Protein AF-A0A345QMU0-F1 (afdb_monomer_lite)

pLDDT: mean 81.64, std 14.7, range [37.66, 98.0]

Secondary structure (DSSP, 8-state):
-PPP--------TTTSS---SS-S--SS--HHHHHHHH-TTHHHHHHTSPBT--EEEEEETTEEEEE-B----PPP---HHHHHHHHHHHHHHHHHHHHHHHHHHHHHHH-------TT-

Sequence (120 aa):
MLPTLNAKPEPDTQSLGKRSMLPQRVLTALAVGIEGLFGSGFDQLLLDLPINSWVGPVPSGFGLHLVTRDEIQHAPRVTFEMARDAVTRNYRYDQQRKATEALVERLEQHYVIELDDPTQ

Structure (mmCIF, N/CA/C/O backbone):
data_AF-A0A345QMU0-F1
#
_entry.id   AF-A0A345QMU0-F1
#
loop_
_atom_site.group_PDB
_atom_site.id
_atom_site.type_symbol
_atom_site.label_atom_id
_atom_site.label_alt_id
_atom_site.label_comp_id
_atom_site.label_asym_id
_atom_site.label_entity_id
_atom_site.label_seq_id
_atom_site.pdbx_PDB_ins_code
_atom_site.Cartn_x
_atom_site.Cartn_y
_atom_site.Cartn_z
_atom_site.occupancy
_atom_site.B_iso_or_equiv
_atom_site.auth_seq_id
_atom_site.auth_comp_id
_atom_site.auth_asym_id
_atom_site.auth_atom_id
_atom_site.pdbx_PDB_model_num
ATOM 1 N N . MET A 1 1 ? 33.955 -10.295 -52.427 1.00 41.06 1 MET A N 1
ATOM 2 C CA . MET A 1 1 ? 33.211 -9.124 -51.920 1.00 41.06 1 MET A CA 1
ATOM 3 C C . MET A 1 1 ? 31.955 -9.650 -51.247 1.00 41.06 1 MET A C 1
ATOM 5 O O . MET A 1 1 ? 31.165 -10.296 -51.919 1.00 41.06 1 MET A O 1
ATOM 9 N N . LEU A 1 2 ? 31.854 -9.520 -49.923 1.00 37.66 2 LEU A N 1
ATOM 10 C CA . LEU A 1 2 ? 30.724 -10.031 -49.138 1.00 37.66 2 LEU A CA 1
ATOM 11 C C . LEU A 1 2 ? 29.560 -9.028 -49.229 1.00 37.66 2 LEU A C 1
ATOM 13 O O . LEU A 1 2 ? 29.819 -7.830 -49.107 1.00 37.66 2 LEU A O 1
ATOM 17 N N . PRO A 1 3 ? 28.313 -9.466 -49.467 1.00 42.25 3 PRO A N 1
ATOM 18 C CA . PRO A 1 3 ? 27.173 -8.564 -49.549 1.00 42.25 3 PRO A CA 1
ATOM 19 C C . PRO A 1 3 ? 26.811 -8.043 -48.154 1.00 42.25 3 PRO A C 1
ATOM 21 O O . PRO A 1 3 ? 26.535 -8.811 -47.234 1.00 42.25 3 PRO A O 1
ATOM 24 N N . THR A 1 4 ? 26.826 -6.720 -48.013 1.00 44.62 4 THR A N 1
ATOM 25 C CA . THR A 1 4 ? 26.372 -5.989 -46.829 1.00 44.62 4 THR A CA 1
ATOM 26 C C . THR A 1 4 ? 24.879 -6.243 -46.622 1.00 44.62 4 THR A C 1
ATOM 28 O O . THR A 1 4 ? 24.057 -5.888 -47.467 1.00 44.62 4 THR A O 1
ATOM 31 N N . LEU A 1 5 ? 24.521 -6.871 -45.502 1.00 43.22 5 LEU A N 1
ATOM 32 C CA . LEU A 1 5 ? 23.140 -6.954 -45.034 1.00 43.22 5 LEU A CA 1
ATOM 33 C C . LEU A 1 5 ? 22.662 -5.530 -44.726 1.00 43.22 5 LEU A C 1
ATOM 35 O O . LEU A 1 5 ? 23.101 -4.917 -43.756 1.00 43.22 5 LEU A O 1
ATOM 39 N N . ASN A 1 6 ? 21.777 -5.004 -45.575 1.00 48.72 6 ASN A N 1
ATOM 40 C CA . ASN A 1 6 ? 21.003 -3.799 -45.299 1.00 48.72 6 ASN A CA 1
ATOM 41 C C . ASN A 1 6 ? 20.156 -4.048 -44.046 1.00 48.72 6 ASN A C 1
ATOM 43 O O . ASN A 1 6 ? 19.074 -4.633 -44.125 1.00 48.72 6 ASN A O 1
ATOM 47 N N . ALA A 1 7 ? 20.656 -3.620 -42.889 1.00 44.94 7 ALA A N 1
ATOM 48 C CA . ALA A 1 7 ? 19.857 -3.538 -41.682 1.00 44.94 7 ALA A CA 1
ATOM 49 C C . ALA A 1 7 ? 18.724 -2.533 -41.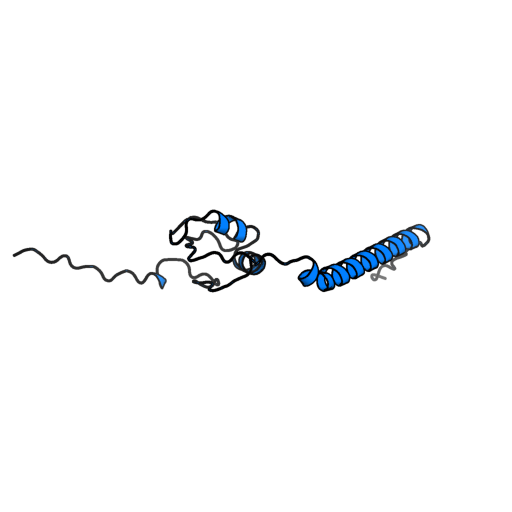937 1.00 44.94 7 ALA A C 1
ATOM 51 O O . ALA A 1 7 ? 18.949 -1.336 -42.122 1.00 44.94 7 ALA A O 1
ATOM 52 N N . LYS A 1 8 ? 17.496 -3.052 -42.009 1.00 52.22 8 LYS A N 1
ATOM 53 C CA . LYS A 1 8 ? 16.260 -2.272 -41.910 1.00 52.22 8 LYS A CA 1
ATOM 54 C C . LYS A 1 8 ? 16.374 -1.390 -40.654 1.00 52.22 8 LYS A C 1
ATOM 56 O O . LYS A 1 8 ? 16.844 -1.917 -39.646 1.00 52.22 8 LYS A O 1
ATOM 61 N N . PRO A 1 9 ? 15.995 -0.097 -40.689 1.00 57.31 9 PRO A N 1
ATOM 62 C CA . PRO A 1 9 ? 16.078 0.746 -39.501 1.00 57.31 9 PRO A CA 1
ATOM 63 C C . PRO A 1 9 ? 15.347 0.046 -38.356 1.00 57.31 9 PRO A C 1
ATOM 65 O O . PRO A 1 9 ? 14.222 -0.427 -38.554 1.00 57.31 9 PRO A O 1
ATOM 68 N N . GLU A 1 10 ? 16.036 -0.080 -37.217 1.00 61.84 10 GLU A N 1
ATOM 69 C CA . GLU A 1 10 ? 15.487 -0.587 -35.958 1.00 61.84 10 GLU A CA 1
ATOM 70 C C . GLU A 1 10 ? 14.071 -0.018 -35.802 1.00 61.84 10 GLU A C 1
ATOM 72 O O . GLU A 1 10 ? 13.909 1.207 -35.876 1.00 61.84 10 GLU A O 1
ATOM 77 N N . PRO A 1 11 ? 13.028 -0.862 -35.706 1.00 57.00 11 PRO A N 1
ATOM 78 C CA . PRO A 1 11 ? 11.681 -0.350 -35.558 1.00 57.00 11 PRO A CA 1
ATOM 79 C C . PRO A 1 11 ? 11.662 0.510 -34.300 1.00 57.00 11 PRO A C 1
ATOM 81 O O . PRO A 1 11 ? 12.081 0.048 -33.240 1.00 57.00 11 PRO A O 1
ATOM 84 N N . ASP A 1 12 ? 11.204 1.756 -34.433 1.00 60.16 12 ASP A N 1
ATOM 85 C CA . ASP A 1 12 ? 10.998 2.633 -33.288 1.00 60.16 12 ASP A CA 1
ATOM 86 C C . ASP A 1 12 ? 10.120 1.874 -32.294 1.00 60.16 12 ASP A C 1
ATOM 88 O O . ASP A 1 12 ? 8.931 1.639 -32.538 1.00 60.16 12 ASP A O 1
ATOM 92 N N . THR A 1 13 ? 10.734 1.412 -31.207 1.00 58.66 13 THR A N 1
ATOM 93 C CA . THR A 1 13 ? 10.091 0.555 -30.211 1.00 58.66 13 THR A CA 1
ATOM 94 C C . THR A 1 13 ? 8.943 1.291 -29.527 1.00 58.66 13 THR A C 1
ATOM 96 O O . THR A 1 13 ? 8.041 0.645 -29.002 1.00 58.66 13 THR A O 1
ATOM 99 N N . GLN A 1 14 ? 8.902 2.628 -29.629 1.00 56.91 14 GLN A N 1
ATOM 100 C CA . GLN A 1 14 ? 7.784 3.466 -29.189 1.00 56.91 14 GLN A CA 1
ATOM 101 C C . GLN A 1 14 ? 6.541 3.351 -30.089 1.00 56.91 14 GLN A C 1
ATOM 103 O O . GLN A 1 14 ? 5.437 3.703 -29.670 1.00 56.91 14 GLN A O 1
ATOM 108 N N . SER A 1 15 ? 6.693 2.857 -31.321 1.00 56.12 15 SER A N 1
ATOM 109 C CA . SER A 1 15 ? 5.593 2.600 -32.263 1.00 56.12 15 SER A CA 1
ATOM 110 C C . SER A 1 15 ? 5.074 1.156 -32.215 1.00 56.12 15 SER A C 1
ATOM 112 O O . SER A 1 15 ? 3.994 0.863 -32.733 1.00 56.12 15 SER A O 1
ATOM 114 N N . LEU A 1 16 ? 5.820 0.249 -31.574 1.00 56.78 16 LEU A N 1
ATOM 115 C CA . LEU A 1 16 ? 5.474 -1.164 -31.446 1.00 56.78 16 LEU A CA 1
ATOM 116 C C . LEU A 1 16 ? 4.552 -1.385 -30.238 1.00 56.78 16 LEU A C 1
ATOM 118 O O . LEU A 1 16 ? 4.983 -1.794 -29.166 1.00 56.78 16 LEU A O 1
ATOM 122 N N . GLY A 1 17 ? 3.257 -1.117 -30.411 1.00 65.12 17 GLY A N 1
ATOM 123 C CA . GLY A 1 17 ? 2.234 -1.419 -29.406 1.00 65.12 17 GLY A CA 1
ATOM 124 C C . GLY A 1 17 ? 1.077 -0.426 -29.395 1.00 65.12 17 GLY A C 1
ATOM 125 O O . GLY A 1 17 ? 1.131 0.641 -30.004 1.00 65.12 17 GLY A O 1
ATOM 126 N N . LYS A 1 18 ? -0.005 -0.769 -28.687 1.00 67.31 18 LYS A N 1
ATOM 127 C CA . LYS A 1 18 ? -1.068 0.204 -28.405 1.00 67.31 18 LYS A CA 1
ATOM 128 C C . LYS A 1 18 ? -0.534 1.229 -27.407 1.00 67.31 18 LYS A C 1
ATOM 130 O O . LYS A 1 18 ? -0.033 0.847 -26.351 1.00 67.31 18 LYS A O 1
ATOM 135 N N . ARG A 1 19 ? -0.671 2.520 -27.724 1.00 66.00 19 ARG A N 1
ATOM 136 C CA . ARG A 1 19 ? -0.355 3.602 -26.782 1.00 66.00 19 ARG A CA 1
ATOM 137 C C . ARG A 1 19 ? -1.249 3.458 -25.553 1.00 66.00 19 ARG A C 1
ATOM 139 O O . ARG A 1 19 ? -2.469 3.547 -25.664 1.00 66.00 19 ARG A O 1
ATOM 146 N N . SER A 1 20 ? -0.627 3.199 -24.411 1.00 71.12 20 SER A N 1
ATOM 147 C CA . SER A 1 20 ? -1.295 3.202 -23.115 1.00 71.12 20 SER A CA 1
ATOM 148 C C . SER A 1 20 ? -1.244 4.608 -22.518 1.00 71.12 20 SER A C 1
ATOM 150 O O . SER A 1 20 ? -0.315 5.364 -22.791 1.00 71.12 20 SER A O 1
ATOM 152 N N . MET A 1 21 ? -2.226 4.943 -21.680 1.00 78.12 21 MET A N 1
ATOM 153 C CA . MET A 1 21 ? -2.175 6.135 -20.821 1.00 78.12 21 MET A CA 1
ATOM 154 C C . MET A 1 21 ? -1.161 5.970 -19.675 1.00 78.12 21 MET A C 1
ATOM 156 O O . MET A 1 21 ? -0.890 6.922 -18.946 1.00 78.12 21 MET A O 1
ATOM 160 N N . LEU A 1 22 ? -0.615 4.763 -19.501 1.00 80.50 22 LEU A N 1
ATOM 161 C CA . LEU A 1 22 ? 0.380 4.462 -18.483 1.00 80.50 22 LEU A CA 1
ATOM 162 C C . LEU A 1 22 ? 1.769 4.981 -18.863 1.00 80.50 22 LEU A C 1
ATOM 164 O O . LEU A 1 22 ? 2.151 4.932 -20.037 1.00 80.50 22 LEU A O 1
ATOM 168 N N . PRO A 1 23 ? 2.564 5.416 -17.871 1.00 81.12 23 PRO A N 1
ATOM 169 C CA . PRO A 1 23 ? 3.957 5.752 -18.101 1.00 81.12 23 PRO A CA 1
ATOM 170 C C . PRO A 1 23 ? 4.731 4.512 -18.563 1.00 81.12 23 PRO A C 1
ATOM 172 O O . PRO A 1 23 ? 4.583 3.424 -18.010 1.00 81.12 23 PRO A O 1
ATOM 175 N N . GLN A 1 24 ? 5.609 4.687 -19.553 1.00 81.38 24 GLN A N 1
ATOM 176 C CA . GLN A 1 24 ? 6.476 3.611 -20.049 1.00 81.38 24 GLN A CA 1
ATOM 177 C C . GLN A 1 24 ? 7.532 3.185 -19.016 1.00 81.38 24 GLN A C 1
ATOM 179 O O . GLN A 1 24 ? 8.022 2.059 -19.049 1.00 81.38 24 GLN A O 1
ATOM 184 N N . ARG A 1 25 ? 7.892 4.089 -18.099 1.00 83.94 25 ARG A N 1
ATOM 185 C CA . ARG A 1 25 ? 8.880 3.865 -17.043 1.00 83.94 25 ARG A CA 1
ATOM 186 C C . ARG A 1 25 ? 8.396 4.505 -15.750 1.00 83.94 25 ARG A C 1
ATOM 188 O O . ARG A 1 25 ? 8.043 5.681 -15.728 1.00 83.94 25 ARG A O 1
ATOM 195 N N . VAL A 1 26 ? 8.430 3.733 -14.672 1.00 85.25 26 VAL A N 1
ATOM 196 C CA . VAL A 1 26 ? 8.181 4.202 -13.307 1.00 85.25 26 VAL A CA 1
ATOM 197 C C . VAL A 1 26 ? 9.524 4.185 -12.585 1.00 85.25 26 VAL A C 1
ATOM 199 O O . VAL A 1 26 ? 10.159 3.141 -12.519 1.00 85.25 26 VAL A O 1
ATOM 202 N N . LEU A 1 27 ? 9.994 5.343 -12.111 1.00 83.25 27 LEU A N 1
ATOM 203 C CA . LEU A 1 27 ? 11.320 5.455 -11.485 1.00 83.25 27 LEU A CA 1
ATOM 204 C C . LEU A 1 27 ? 11.320 4.908 -10.057 1.00 83.25 27 LEU A C 1
ATOM 206 O O . LEU A 1 27 ? 12.078 4.005 -9.726 1.00 83.25 27 LEU A O 1
ATOM 210 N N . THR A 1 28 ? 10.457 5.458 -9.208 1.00 80.31 28 THR A N 1
ATOM 211 C CA . THR A 1 28 ? 10.301 5.026 -7.820 1.00 80.31 28 THR A CA 1
ATOM 212 C C . THR A 1 28 ? 8.837 5.174 -7.456 1.00 80.31 28 THR A C 1
ATOM 214 O O . THR A 1 28 ? 8.280 6.268 -7.536 1.00 80.31 28 THR A O 1
ATOM 217 N N . ALA A 1 29 ? 8.208 4.069 -7.079 1.00 83.25 29 ALA A N 1
ATOM 218 C CA . ALA A 1 29 ? 6.828 4.051 -6.632 1.00 83.25 29 ALA A CA 1
ATOM 219 C C . ALA A 1 29 ? 6.687 3.094 -5.453 1.00 83.25 29 ALA A C 1
ATOM 221 O O . ALA A 1 29 ? 7.332 2.048 -5.395 1.00 83.25 29 ALA A O 1
ATOM 222 N N . LEU A 1 30 ? 5.823 3.468 -4.514 1.00 87.25 30 LEU A N 1
ATOM 223 C CA . LEU A 1 30 ? 5.365 2.559 -3.472 1.00 87.25 30 LEU A CA 1
ATOM 224 C C . LEU A 1 30 ? 4.469 1.482 -4.094 1.00 87.25 30 LEU A C 1
ATOM 226 O O . LEU A 1 30 ? 3.835 1.732 -5.119 1.00 87.25 30 LEU A O 1
ATOM 230 N N . ALA A 1 31 ? 4.349 0.331 -3.428 1.00 86.94 31 ALA A N 1
ATOM 231 C CA . ALA A 1 31 ? 3.468 -0.763 -3.848 1.00 86.94 31 ALA A CA 1
ATOM 232 C C . ALA A 1 31 ? 2.038 -0.276 -4.155 1.00 86.94 31 ALA A C 1
ATOM 234 O O . ALA A 1 31 ? 1.533 -0.494 -5.249 1.00 86.94 31 ALA A O 1
ATOM 235 N N . VAL A 1 32 ? 1.453 0.532 -3.263 1.00 88.19 32 VAL A N 1
ATOM 236 C CA . VAL A 1 32 ? 0.125 1.143 -3.468 1.00 88.19 32 VAL A CA 1
ATOM 237 C C . VAL A 1 32 ? 0.048 2.036 -4.716 1.00 88.19 32 VAL A C 1
ATOM 239 O O . VAL A 1 32 ? -0.987 2.125 -5.368 1.00 88.19 32 VAL A O 1
ATOM 242 N N . GLY A 1 33 ? 1.149 2.700 -5.078 1.00 89.44 33 GLY A N 1
ATOM 243 C CA . GLY A 1 33 ? 1.223 3.510 -6.293 1.00 89.44 33 GLY A CA 1
ATOM 244 C C . GLY A 1 33 ? 1.283 2.647 -7.552 1.00 89.44 33 GLY A C 1
ATOM 245 O O . GLY A 1 33 ? 0.660 2.987 -8.554 1.00 89.44 33 GLY A O 1
ATOM 246 N N . ILE A 1 34 ? 1.985 1.511 -7.492 1.00 90.38 34 ILE A N 1
ATOM 247 C CA . ILE A 1 34 ? 1.990 0.513 -8.566 1.00 90.38 34 ILE A CA 1
ATOM 248 C C . ILE A 1 34 ? 0.589 -0.072 -8.755 1.00 90.38 34 ILE A C 1
ATOM 250 O O . ILE A 1 34 ? 0.108 -0.115 -9.886 1.00 90.38 34 ILE A O 1
ATOM 254 N N . GLU A 1 35 ? -0.097 -0.441 -7.673 1.00 91.25 35 GLU A N 1
ATOM 255 C CA . GLU A 1 35 ? -1.478 -0.926 -7.751 1.00 91.25 35 GLU A CA 1
ATOM 256 C C . GLU A 1 35 ? -2.434 0.127 -8.323 1.00 91.25 35 GLU A C 1
ATOM 258 O O . GLU A 1 35 ? -3.290 -0.193 -9.144 1.00 91.25 35 GLU A O 1
ATOM 263 N N . GLY A 1 36 ? -2.269 1.401 -7.954 1.00 88.75 36 GLY A N 1
ATOM 264 C CA . GLY A 1 36 ? -3.071 2.494 -8.509 1.00 88.75 36 GLY A CA 1
ATOM 265 C C . GLY A 1 36 ? -2.874 2.703 -10.016 1.00 88.75 36 GLY A C 1
ATOM 266 O O . GLY A 1 36 ? -3.791 3.162 -10.694 1.00 88.75 36 GLY A O 1
ATOM 267 N N . LEU A 1 37 ? -1.699 2.358 -10.550 1.00 88.62 37 LEU A N 1
ATOM 268 C CA . LEU A 1 37 ? -1.392 2.477 -11.977 1.00 88.62 37 LEU A CA 1
ATOM 269 C C . LEU A 1 37 ? -1.800 1.232 -12.768 1.00 88.62 37 LEU A C 1
ATOM 271 O O . LEU A 1 37 ? -2.373 1.355 -13.844 1.00 88.62 37 LEU A O 1
ATOM 275 N N . PHE A 1 38 ? -1.498 0.037 -12.269 1.00 88.50 38 PHE A N 1
ATOM 276 C CA . PHE A 1 38 ? -1.631 -1.205 -13.038 1.00 88.50 38 PHE A CA 1
ATOM 277 C C . PHE A 1 38 ? -2.793 -2.095 -12.572 1.00 88.50 38 PHE A C 1
ATOM 279 O O . PHE A 1 38 ? -3.168 -3.041 -13.265 1.00 88.50 38 PHE A O 1
ATOM 286 N N . GLY A 1 39 ? -3.425 -1.765 -11.451 1.00 88.75 39 GLY A N 1
ATOM 287 C CA . GLY A 1 39 ? -4.462 -2.566 -10.812 1.00 88.75 39 GLY A CA 1
ATOM 288 C C . GLY A 1 39 ? -3.934 -3.355 -9.614 1.00 88.75 39 GLY A C 1
ATOM 289 O O . GLY A 1 39 ? -2.731 -3.564 -9.454 1.00 88.75 39 GLY A O 1
ATOM 290 N N . SER A 1 40 ? -4.863 -3.782 -8.760 1.00 89.81 40 SER A N 1
ATOM 291 C CA . SER A 1 40 ? -4.551 -4.509 -7.525 1.00 89.81 40 SER A CA 1
ATOM 292 C C . SER A 1 40 ? -3.772 -5.800 -7.792 1.00 89.81 40 SER A C 1
ATOM 294 O O . SER A 1 40 ? -4.053 -6.516 -8.756 1.00 89.81 40 SER A O 1
ATOM 296 N N . GLY A 1 41 ? -2.789 -6.085 -6.934 1.00 87.38 41 GLY A N 1
ATOM 297 C CA . GLY A 1 41 ? -1.939 -7.276 -7.004 1.00 87.38 41 GLY A CA 1
ATOM 298 C C . GLY A 1 41 ? -0.814 -7.217 -8.041 1.00 87.38 41 GLY A C 1
ATOM 299 O O . GLY A 1 41 ? -0.000 -8.139 -8.111 1.00 87.38 41 GLY A O 1
ATOM 300 N N . PHE A 1 42 ? -0.720 -6.149 -8.841 1.00 90.38 42 PHE A N 1
ATOM 301 C CA . PHE A 1 42 ? 0.369 -6.001 -9.809 1.00 90.38 42 PHE A CA 1
ATOM 302 C C . PHE A 1 42 ? 1.733 -5.822 -9.128 1.00 90.38 42 PHE A C 1
ATOM 304 O O . PHE A 1 42 ? 2.745 -6.302 -9.628 1.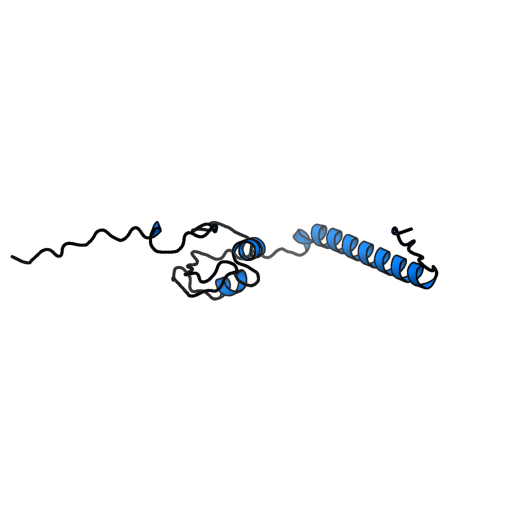00 90.38 42 PHE A O 1
ATOM 311 N N . ASP A 1 43 ? 1.768 -5.173 -7.965 1.00 89.38 43 ASP A N 1
ATOM 312 C CA . ASP A 1 43 ? 2.960 -5.020 -7.130 1.00 89.38 43 ASP A CA 1
ATOM 313 C C . ASP A 1 43 ? 3.547 -6.373 -6.695 1.00 89.38 43 ASP A C 1
ATOM 315 O O . ASP A 1 43 ? 4.763 -6.553 -6.751 1.00 89.38 43 ASP A O 1
ATOM 319 N N . GLN A 1 44 ? 2.698 -7.341 -6.339 1.00 89.06 44 GLN A N 1
ATOM 320 C CA . GLN A 1 44 ? 3.122 -8.692 -5.966 1.00 89.06 44 GLN A CA 1
ATOM 321 C C . GLN A 1 44 ? 3.720 -9.438 -7.156 1.00 89.06 44 GLN A C 1
ATOM 323 O O . GLN A 1 44 ? 4.777 -10.049 -7.020 1.00 89.06 44 GLN A O 1
ATOM 328 N N . LEU A 1 45 ? 3.107 -9.316 -8.340 1.00 87.25 45 LEU A N 1
ATOM 329 C CA . LEU A 1 45 ? 3.648 -9.906 -9.566 1.00 87.25 45 LEU A CA 1
ATOM 330 C C . LEU A 1 45 ? 5.060 -9.390 -9.855 1.00 87.25 45 LEU A C 1
ATOM 332 O O . LEU A 1 45 ? 5.907 -10.168 -10.282 1.00 87.25 45 LEU A O 1
ATOM 336 N N . LEU A 1 46 ? 5.340 -8.110 -9.574 1.00 87.25 46 LEU A N 1
ATOM 337 C CA . LEU A 1 46 ? 6.678 -7.538 -9.740 1.00 87.25 46 LEU A CA 1
ATOM 338 C C . LEU A 1 46 ? 7.714 -8.135 -8.788 1.00 87.25 46 LEU A C 1
ATOM 340 O O . LEU A 1 46 ? 8.895 -8.102 -9.132 1.00 87.25 46 LEU A O 1
ATOM 344 N N . LEU A 1 47 ? 7.329 -8.634 -7.606 1.00 86.75 47 LEU A N 1
ATOM 345 C CA . LEU A 1 47 ? 8.269 -9.192 -6.625 1.00 86.75 47 LEU A CA 1
ATOM 346 C C . LEU A 1 47 ? 8.969 -10.443 -7.161 1.00 86.75 47 LEU A C 1
ATOM 348 O O . LEU A 1 47 ? 10.185 -10.572 -6.984 1.00 86.75 47 LEU A O 1
ATOM 352 N N . ASP A 1 48 ? 8.228 -11.271 -7.892 1.00 85.19 48 ASP A N 1
ATOM 353 C CA . ASP A 1 48 ? 8.685 -12.560 -8.414 1.00 85.19 48 ASP A CA 1
ATOM 354 C C . ASP A 1 48 ? 9.451 -12.445 -9.743 1.00 85.19 48 ASP A C 1
ATOM 356 O O . ASP A 1 48 ? 10.046 -13.420 -10.210 1.00 85.19 48 ASP A O 1
ATOM 360 N N . LEU A 1 49 ? 9.477 -11.260 -10.366 1.00 86.88 49 LEU A N 1
ATOM 361 C CA . LEU A 1 49 ? 10.134 -11.085 -11.661 1.00 86.88 49 LEU A CA 1
ATOM 362 C C . LEU A 1 49 ? 11.667 -11.076 -11.544 1.00 86.88 49 LEU A C 1
ATOM 364 O O . LEU A 1 49 ? 12.219 -10.360 -10.705 1.00 86.88 49 LEU A O 1
ATOM 368 N N . PRO A 1 50 ? 12.402 -11.775 -12.423 1.00 85.62 50 PRO A N 1
ATOM 369 C CA . PRO A 1 50 ? 13.846 -11.610 -12.532 1.00 85.62 50 PRO A CA 1
ATOM 370 C C . PRO A 1 50 ? 14.222 -10.152 -12.833 1.00 85.62 50 PRO A C 1
ATOM 372 O O . PRO A 1 50 ? 13.594 -9.473 -13.645 1.00 85.62 50 PRO A O 1
ATOM 375 N N . ILE A 1 51 ? 15.268 -9.668 -12.161 1.00 89.31 51 ILE A N 1
ATOM 376 C CA . ILE A 1 51 ? 15.808 -8.322 -12.378 1.00 89.31 51 ILE A CA 1
ATOM 377 C C . ILE A 1 51 ? 16.400 -8.226 -13.795 1.00 89.31 51 ILE A C 1
ATOM 379 O O . ILE A 1 51 ? 17.012 -9.179 -14.283 1.00 89.31 51 ILE A O 1
ATOM 383 N N . ASN A 1 52 ? 16.226 -7.073 -14.446 1.00 89.56 52 ASN A N 1
ATOM 384 C CA . ASN A 1 52 ? 16.741 -6.756 -15.785 1.00 89.56 52 ASN A CA 1
ATOM 385 C C . ASN A 1 52 ? 16.321 -7.749 -16.881 1.00 89.56 52 ASN A C 1
ATOM 387 O O . ASN A 1 52 ? 17.025 -7.927 -17.875 1.00 89.56 52 ASN A O 1
ATOM 391 N N . SER A 1 53 ? 15.185 -8.416 -16.696 1.00 87.94 53 SER A N 1
ATOM 392 C CA . SER A 1 53 ? 14.650 -9.387 -17.642 1.00 87.94 53 SER A CA 1
ATOM 393 C C . SER A 1 53 ? 13.215 -9.023 -17.987 1.00 87.94 53 SER A C 1
ATOM 395 O O . SER A 1 53 ? 12.381 -8.823 -17.106 1.00 87.94 53 SER A O 1
ATOM 397 N N . TRP A 1 54 ? 12.927 -8.952 -19.284 1.00 89.06 54 TRP A N 1
ATOM 398 C CA . TRP A 1 54 ? 11.570 -8.743 -19.768 1.00 89.06 54 TRP A CA 1
ATOM 399 C C . TRP A 1 54 ? 10.723 -9.987 -19.515 1.00 89.06 54 TRP A C 1
ATOM 401 O O . TRP A 1 54 ? 11.064 -11.080 -19.964 1.00 89.06 54 TRP A O 1
ATOM 411 N N . VAL A 1 55 ? 9.598 -9.807 -18.832 1.00 87.19 55 VAL A N 1
ATOM 412 C CA . VAL A 1 55 ? 8.631 -10.861 -18.534 1.00 87.19 55 VAL A CA 1
ATOM 413 C C . VAL A 1 55 ? 7.238 -10.427 -18.956 1.00 87.19 55 VAL A C 1
ATOM 415 O O . VAL A 1 55 ? 6.832 -9.278 -18.782 1.00 87.19 55 VAL A O 1
ATOM 418 N N . GLY A 1 56 ? 6.497 -11.365 -19.534 1.00 83.88 56 GLY A N 1
ATOM 419 C CA . GLY A 1 56 ? 5.103 -11.184 -19.892 1.00 83.88 56 GLY A CA 1
ATOM 420 C C . GLY A 1 56 ? 4.561 -12.367 -20.691 1.00 83.88 56 GLY A C 1
ATOM 421 O O . GLY A 1 56 ? 5.317 -13.277 -21.037 1.00 83.88 56 GLY A O 1
ATOM 422 N N . PRO A 1 57 ? 3.255 -12.359 -20.993 1.00 88.50 57 PRO A N 1
ATOM 423 C CA . PRO A 1 57 ? 2.319 -11.256 -20.756 1.00 88.50 57 PRO A CA 1
ATOM 424 C C . PRO A 1 57 ? 1.853 -11.155 -19.291 1.00 88.50 57 PRO A C 1
ATOM 426 O O . PRO A 1 57 ? 1.334 -12.118 -18.736 1.00 88.50 57 PRO A O 1
ATOM 429 N N . VAL A 1 58 ? 2.004 -9.975 -18.680 1.00 87.12 58 VAL A N 1
ATOM 430 C CA . VAL A 1 58 ? 1.503 -9.661 -17.331 1.00 87.12 58 VAL A CA 1
ATOM 431 C C . VAL A 1 58 ? 0.176 -8.900 -17.453 1.00 87.12 58 VAL A C 1
ATOM 433 O O . VAL A 1 58 ? 0.144 -7.863 -18.125 1.00 87.12 58 VAL A O 1
ATOM 436 N N . PRO A 1 59 ? -0.926 -9.384 -16.856 1.00 86.75 59 PRO A N 1
ATOM 437 C CA . PRO A 1 59 ? -2.209 -8.695 -16.907 1.00 86.75 59 PRO A CA 1
ATOM 438 C C . PRO A 1 59 ? -2.225 -7.452 -16.007 1.00 86.75 59 PRO A C 1
ATOM 440 O O . PRO A 1 59 ? -1.685 -7.459 -14.906 1.00 86.75 59 PRO A O 1
ATOM 443 N N . SER A 1 60 ? -2.882 -6.396 -16.477 1.00 87.62 60 SER A N 1
ATOM 444 C CA . SER A 1 60 ? -3.193 -5.170 -15.742 1.00 87.62 60 SER A CA 1
ATOM 445 C C . SER A 1 60 ? -4.626 -4.728 -16.063 1.00 87.62 60 SER A C 1
ATOM 447 O O . SER A 1 60 ? -5.247 -5.228 -17.007 1.00 87.62 60 SER A O 1
ATOM 449 N N . GLY A 1 61 ? -5.137 -3.728 -15.341 1.00 82.81 61 GLY A N 1
ATOM 450 C CA . GLY A 1 61 ? -6.425 -3.094 -15.659 1.00 82.81 61 GLY A CA 1
ATOM 451 C C . GLY A 1 61 ? -6.510 -2.490 -17.073 1.00 82.81 61 GLY A C 1
ATOM 452 O O . GLY A 1 61 ? -7.606 -2.275 -17.583 1.00 82.81 61 GLY A O 1
ATOM 453 N N . PHE A 1 62 ? -5.371 -2.255 -17.733 1.00 81.50 62 PHE A N 1
ATOM 454 C CA . PHE A 1 62 ? -5.273 -1.692 -19.085 1.00 81.50 62 PHE A CA 1
ATOM 455 C C . PHE A 1 62 ? -4.995 -2.740 -20.177 1.00 81.50 62 PHE A C 1
ATOM 457 O O . PHE A 1 62 ? -4.911 -2.387 -21.356 1.00 81.50 62 PHE A O 1
ATOM 464 N N . GLY A 1 63 ? -4.867 -4.022 -19.819 1.00 85.00 63 GLY A N 1
ATOM 465 C CA . GLY A 1 63 ? -4.598 -5.119 -20.749 1.00 85.00 63 GLY A CA 1
ATOM 466 C C . GLY A 1 63 ? -3.335 -5.904 -20.400 1.00 85.00 63 GLY A C 1
ATOM 467 O O . GLY A 1 63 ? -3.007 -6.084 -19.233 1.00 85.00 63 GLY A O 1
ATOM 468 N N . LEU A 1 64 ? -2.641 -6.426 -21.413 1.00 87.25 64 LEU A N 1
ATOM 469 C CA . LEU A 1 64 ? -1.434 -7.237 -21.233 1.00 87.25 64 LEU A CA 1
ATOM 470 C C . LEU A 1 64 ? -0.174 -6.398 -21.446 1.00 87.25 64 LEU A C 1
ATOM 472 O O . LEU A 1 64 ? -0.081 -5.650 -22.421 1.00 87.25 64 LEU A O 1
ATOM 476 N N . HIS A 1 65 ? 0.810 -6.575 -20.567 1.00 85.62 65 HIS A N 1
ATOM 477 C CA . HIS A 1 65 ? 2.061 -5.824 -20.573 1.00 85.62 65 HIS A CA 1
ATOM 478 C C . HIS A 1 65 ? 3.278 -6.747 -20.585 1.00 85.62 65 HIS A C 1
ATOM 480 O O . HIS A 1 65 ? 3.268 -7.833 -20.007 1.00 85.62 65 HIS A O 1
ATOM 486 N N . LEU A 1 66 ? 4.342 -6.282 -21.237 1.00 87.19 66 LEU A N 1
ATOM 487 C CA . LEU A 1 66 ? 5.690 -6.807 -21.062 1.00 87.19 66 LEU A CA 1
ATOM 488 C C . LEU A 1 66 ? 6.405 -5.875 -20.082 1.00 87.19 66 LEU A C 1
ATOM 490 O O . LEU A 1 66 ? 6.413 -4.662 -20.289 1.00 87.19 66 LEU A O 1
ATOM 494 N N . VAL A 1 67 ? 6.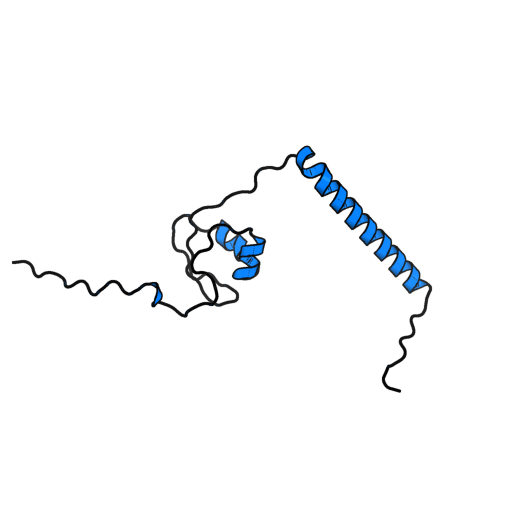956 -6.427 -19.006 1.00 89.19 67 VAL A N 1
ATOM 495 C CA . VAL A 1 67 ? 7.498 -5.656 -17.884 1.00 89.19 67 VAL A CA 1
ATOM 496 C C . VAL A 1 67 ? 8.928 -6.095 -17.610 1.00 89.19 67 VAL A C 1
ATOM 498 O O . VAL A 1 67 ? 9.232 -7.282 -17.651 1.00 89.19 67 VAL A O 1
ATOM 501 N N . THR A 1 68 ? 9.803 -5.141 -17.318 1.00 89.62 68 THR A N 1
ATOM 502 C CA . THR A 1 68 ? 11.129 -5.393 -16.749 1.00 89.62 68 THR A CA 1
ATOM 503 C C . THR A 1 68 ? 11.252 -4.615 -15.447 1.00 89.62 68 THR A C 1
ATOM 505 O O . THR A 1 68 ? 10.685 -3.527 -15.316 1.00 89.62 68 THR A O 1
ATOM 508 N N . ARG A 1 69 ? 11.978 -5.177 -14.482 1.00 88.44 69 ARG A N 1
ATOM 509 C CA . ARG A 1 69 ? 12.252 -4.546 -13.189 1.00 88.44 69 ARG A CA 1
ATOM 510 C C . ARG A 1 69 ? 13.745 -4.278 -13.066 1.00 88.44 69 ARG A C 1
ATOM 512 O O . ARG A 1 69 ? 14.529 -5.224 -13.096 1.00 88.44 69 ARG A O 1
ATOM 519 N N . ASP A 1 70 ? 14.107 -3.015 -12.874 1.00 88.44 70 ASP A N 1
ATOM 520 C CA . ASP A 1 70 ? 15.505 -2.602 -12.702 1.00 88.44 70 ASP A CA 1
ATOM 521 C C . ASP A 1 70 ? 16.010 -2.932 -11.288 1.00 88.44 70 ASP A C 1
ATOM 523 O O . ASP A 1 70 ? 17.073 -3.522 -11.115 1.00 88.44 70 ASP A O 1
ATOM 527 N N . GLU A 1 71 ? 15.234 -2.583 -10.258 1.00 86.19 71 GLU A N 1
ATOM 528 C CA . GLU A 1 71 ? 15.601 -2.795 -8.857 1.00 86.19 71 GLU A CA 1
ATOM 529 C C . GLU A 1 71 ? 14.372 -2.906 -7.944 1.00 86.19 71 GLU A C 1
ATOM 531 O O . GLU A 1 71 ? 13.258 -2.532 -8.315 1.00 86.19 71 GLU A O 1
ATOM 536 N N . ILE A 1 72 ? 14.589 -3.421 -6.730 1.00 84.38 72 ILE A N 1
ATOM 537 C CA . ILE A 1 72 ? 13.618 -3.383 -5.638 1.00 84.38 72 ILE A CA 1
ATOM 538 C C . ILE A 1 72 ? 14.263 -2.768 -4.399 1.00 84.38 72 ILE A C 1
ATOM 540 O O . ILE A 1 72 ? 15.272 -3.254 -3.891 1.00 84.38 72 ILE A O 1
ATOM 544 N N . GLN A 1 73 ? 13.653 -1.698 -3.896 1.00 84.31 73 GLN A N 1
ATOM 545 C CA . GLN A 1 73 ? 14.055 -1.077 -2.642 1.00 84.31 73 GLN A CA 1
ATOM 546 C C . GLN A 1 73 ? 13.129 -1.567 -1.535 1.00 84.31 73 GLN A C 1
ATOM 548 O O . GLN A 1 73 ? 11.960 -1.188 -1.458 1.00 84.31 73 GLN A O 1
ATOM 553 N N . HIS A 1 74 ? 13.650 -2.431 -0.669 1.00 80.06 74 HIS A N 1
ATOM 554 C CA . HIS A 1 74 ? 12.923 -2.819 0.530 1.00 80.06 74 HIS A CA 1
ATOM 555 C C . HIS A 1 74 ? 12.897 -1.654 1.513 1.00 80.06 74 HIS A C 1
ATOM 557 O O . HIS A 1 74 ? 13.921 -1.013 1.760 1.00 80.06 74 HIS A O 1
ATOM 563 N N . ALA A 1 75 ? 11.726 -1.409 2.103 1.00 79.25 75 ALA A N 1
ATOM 564 C CA . ALA A 1 75 ? 11.614 -0.442 3.180 1.00 79.25 75 ALA A CA 1
ATOM 565 C C . ALA A 1 75 ? 12.617 -0.796 4.297 1.00 79.25 75 ALA A C 1
ATOM 567 O O . ALA A 1 75 ? 12.748 -1.976 4.655 1.00 79.25 75 ALA A O 1
ATOM 568 N N . PRO A 1 76 ? 13.334 0.194 4.854 1.00 80.12 76 PRO A N 1
ATOM 569 C CA . PRO A 1 76 ? 14.249 -0.059 5.953 1.00 80.12 76 PRO A CA 1
ATOM 570 C C . PRO A 1 76 ? 13.478 -0.634 7.143 1.00 80.12 76 PRO A C 1
ATOM 572 O O . PRO A 1 76 ? 12.325 -0.276 7.394 1.00 80.12 76 PRO A O 1
ATOM 575 N N . ARG A 1 77 ? 14.124 -1.522 7.906 1.00 80.94 77 ARG A N 1
ATOM 576 C CA . ARG A 1 77 ? 13.538 -2.041 9.146 1.00 80.94 77 ARG A CA 1
ATOM 577 C C . ARG A 1 77 ? 13.360 -0.883 10.125 1.00 80.94 77 ARG A C 1
ATOM 579 O O . ARG A 1 77 ? 14.340 -0.328 10.614 1.00 80.94 77 ARG A O 1
ATOM 586 N N . VAL A 1 78 ? 12.111 -0.533 10.408 1.00 86.06 78 VAL A N 1
ATOM 587 C CA . VAL A 1 78 ? 11.769 0.495 11.394 1.00 86.06 78 VAL A CA 1
ATOM 588 C C . VAL A 1 78 ? 11.797 -0.144 12.780 1.00 86.06 78 VAL A C 1
ATOM 590 O O . VAL A 1 78 ? 11.192 -1.195 12.997 1.00 86.06 78 VAL A O 1
ATOM 593 N N . THR A 1 79 ? 12.518 0.459 13.725 1.00 91.19 79 THR A N 1
ATOM 594 C CA . THR A 1 79 ? 12.492 0.006 15.121 1.00 91.19 79 THR A CA 1
ATOM 595 C C . THR A 1 79 ? 11.186 0.429 15.787 1.00 91.19 79 THR A C 1
ATOM 597 O O . THR A 1 79 ? 10.538 1.388 15.365 1.00 91.19 79 THR A O 1
ATOM 600 N N . PHE A 1 80 ? 10.802 -0.253 16.868 1.00 90.12 80 PHE A N 1
ATOM 601 C CA . PHE A 1 80 ? 9.613 0.143 17.622 1.00 90.12 80 PHE A CA 1
ATOM 602 C C . PHE A 1 80 ? 9.695 1.596 18.106 1.00 90.12 80 PHE A C 1
ATOM 604 O O . PHE A 1 80 ? 8.715 2.323 17.988 1.00 90.12 80 PHE A O 1
ATOM 611 N N . GLU A 1 81 ? 10.866 2.048 18.564 1.00 92.75 81 GLU A N 1
ATOM 612 C CA . GLU A 1 81 ? 11.048 3.430 19.022 1.00 92.75 81 GLU A CA 1
ATOM 613 C C . GLU A 1 81 ? 10.790 4.455 17.915 1.00 92.75 81 GLU A C 1
ATOM 615 O O . GLU A 1 81 ? 10.115 5.452 18.151 1.00 92.75 81 GLU A O 1
ATOM 620 N N . MET A 1 82 ? 11.236 4.184 16.685 1.00 90.12 82 MET A N 1
ATOM 621 C CA . MET A 1 82 ? 10.977 5.067 15.541 1.00 90.12 82 MET A CA 1
ATOM 622 C C . MET A 1 82 ? 9.496 5.082 15.133 1.00 90.12 82 MET A C 1
ATOM 624 O O . MET A 1 82 ? 8.996 6.095 14.650 1.00 90.12 82 MET A O 1
ATOM 628 N N . ALA A 1 83 ? 8.788 3.965 15.316 1.00 92.06 83 ALA A N 1
ATOM 629 C CA . ALA A 1 83 ? 7.376 3.835 14.960 1.00 92.06 83 ALA A CA 1
ATOM 630 C C . ALA A 1 83 ? 6.412 4.208 16.101 1.00 92.06 83 ALA A C 1
ATOM 632 O O . ALA A 1 83 ? 5.209 4.314 15.856 1.00 92.06 83 ALA A O 1
ATOM 633 N N . ARG A 1 84 ? 6.904 4.408 17.331 1.00 94.31 84 ARG A N 1
ATOM 634 C CA . ARG A 1 84 ? 6.101 4.558 18.557 1.00 94.31 84 ARG A CA 1
ATOM 635 C C . ARG A 1 84 ? 5.008 5.612 18.421 1.00 94.31 84 ARG A C 1
ATOM 637 O O . ARG A 1 84 ? 3.849 5.336 18.738 1.00 94.31 84 ARG A O 1
ATOM 644 N N . ASP A 1 85 ? 5.350 6.791 17.913 1.00 95.25 85 ASP A N 1
ATOM 645 C CA . ASP A 1 85 ? 4.397 7.893 17.761 1.00 95.25 85 ASP A CA 1
ATOM 646 C C . ASP A 1 85 ? 3.333 7.585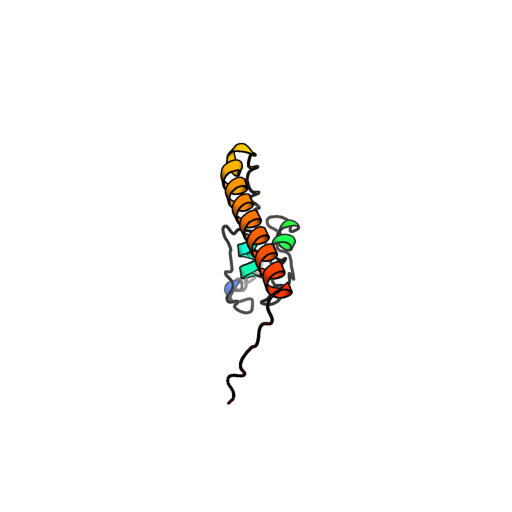 16.706 1.00 95.25 85 ASP A C 1
ATOM 648 O O . ASP A 1 85 ? 2.143 7.813 16.932 1.00 95.25 85 ASP A O 1
ATOM 652 N N . ALA A 1 8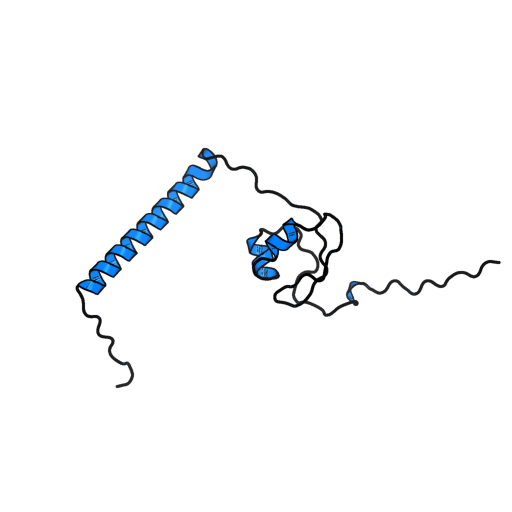6 ? 3.738 7.018 15.567 1.00 92.62 86 ALA A N 1
ATOM 653 C CA . ALA A 1 86 ? 2.814 6.616 14.510 1.00 92.62 86 ALA A CA 1
ATOM 654 C C . ALA A 1 86 ? 1.848 5.525 14.991 1.00 92.62 86 ALA A C 1
ATOM 656 O O . ALA A 1 86 ? 0.637 5.653 14.813 1.00 92.62 86 ALA A O 1
ATOM 657 N N . VAL A 1 87 ? 2.370 4.501 15.671 1.00 95.00 87 VAL A N 1
ATOM 658 C CA . VAL A 1 87 ? 1.573 3.420 16.263 1.00 95.00 87 VAL A CA 1
ATOM 659 C C . VAL A 1 87 ? 0.609 3.975 17.308 1.00 95.00 87 VAL A C 1
ATOM 661 O O . VAL A 1 87 ? -0.572 3.645 17.279 1.00 95.00 87 VAL A O 1
ATOM 664 N N . THR A 1 88 ? 1.067 4.870 18.187 1.00 97.00 88 THR A N 1
ATOM 665 C CA . THR A 1 88 ? 0.227 5.467 19.238 1.00 97.00 88 THR A CA 1
ATOM 666 C C . THR A 1 88 ? -0.922 6.284 18.651 1.00 97.00 88 THR A C 1
ATOM 668 O O . THR A 1 88 ? -2.060 6.157 19.109 1.00 97.00 88 THR A O 1
ATOM 671 N N . ARG A 1 89 ? -0.662 7.106 17.624 1.00 97.06 89 ARG A N 1
ATOM 672 C CA . ARG A 1 89 ? -1.723 7.858 16.936 1.00 97.06 89 ARG A CA 1
ATOM 673 C C . ARG A 1 89 ? -2.739 6.926 16.283 1.00 97.06 89 ARG A C 1
ATOM 675 O O . ARG A 1 89 ? -3.935 7.101 16.500 1.00 97.06 89 ARG A O 1
ATOM 682 N N . ASN A 1 90 ? -2.268 5.936 15.528 1.00 96.31 90 ASN A N 1
ATOM 683 C CA . ASN A 1 90 ? -3.142 4.995 14.827 1.00 96.31 90 ASN A CA 1
ATOM 684 C C . ASN A 1 90 ? -3.972 4.166 15.813 1.00 96.31 90 ASN A C 1
ATOM 686 O O . ASN A 1 90 ? -5.161 3.956 15.593 1.00 96.31 90 ASN A O 1
ATOM 690 N N . TYR A 1 91 ? -3.374 3.764 16.936 1.00 97.38 91 TYR A N 1
ATOM 691 C CA . TYR A 1 91 ? -4.077 3.069 18.007 1.00 97.38 91 TYR A CA 1
ATOM 692 C C . TYR A 1 91 ? -5.196 3.931 18.595 1.00 97.38 91 TYR A C 1
ATOM 694 O O . TYR A 1 91 ? -6.330 3.474 18.690 1.00 97.38 91 TYR A O 1
ATOM 702 N N . ARG A 1 92 ? -4.916 5.195 18.944 1.00 97.69 92 ARG A N 1
ATOM 703 C CA . ARG A 1 92 ? -5.939 6.117 19.469 1.00 97.69 92 ARG A CA 1
ATOM 704 C C . ARG A 1 92 ? -7.082 6.331 18.481 1.00 97.69 92 ARG A C 1
ATOM 706 O O . ARG A 1 92 ? -8.236 6.318 18.896 1.00 97.69 92 ARG A O 1
ATOM 713 N N . TYR A 1 93 ? -6.760 6.489 17.200 1.00 97.38 93 TYR A N 1
ATOM 714 C CA . TYR A 1 93 ? -7.756 6.611 16.139 1.00 97.38 93 TYR A CA 1
ATOM 715 C C . TYR A 1 93 ? -8.665 5.374 16.066 1.00 97.38 93 TYR A C 1
ATOM 717 O O . TYR A 1 93 ? -9.886 5.507 16.076 1.00 97.38 93 TYR A O 1
ATOM 725 N N . ASP A 1 94 ? -8.088 4.170 16.074 1.00 97.62 94 ASP A N 1
ATOM 726 C CA . ASP A 1 94 ? -8.866 2.929 16.032 1.00 97.62 94 ASP A CA 1
ATOM 727 C C . ASP A 1 94 ? -9.727 2.734 17.293 1.00 97.62 94 ASP A C 1
ATOM 729 O O . ASP A 1 94 ? -10.884 2.329 17.193 1.00 97.62 94 ASP A O 1
ATOM 733 N N . GLN A 1 95 ? -9.212 3.089 18.477 1.00 98.00 95 GLN A N 1
ATOM 734 C CA . GLN A 1 95 ? -9.997 3.064 19.717 1.00 98.00 95 GLN A CA 1
ATOM 735 C C . GLN A 1 95 ? -11.175 4.042 19.674 1.00 98.00 95 GLN A C 1
ATOM 737 O O . GLN A 1 95 ? -12.277 3.691 20.089 1.00 98.00 95 GLN A O 1
ATOM 742 N N . GLN A 1 96 ? -10.966 5.252 19.150 1.00 97.25 96 GLN A N 1
ATOM 743 C CA . GLN A 1 96 ? -12.040 6.229 18.991 1.00 97.25 96 GLN A CA 1
ATOM 744 C C . GLN A 1 96 ? -13.110 5.719 18.024 1.00 97.25 96 GLN A C 1
ATOM 746 O O . GLN A 1 96 ? -14.294 5.795 18.338 1.00 97.25 96 GLN A O 1
ATOM 751 N N . ARG A 1 97 ? -12.702 5.158 16.881 1.00 97.75 97 ARG A N 1
ATOM 752 C CA . ARG A 1 97 ? -13.624 4.578 15.899 1.00 97.75 97 ARG A CA 1
ATOM 753 C C . ARG A 1 97 ? -14.482 3.475 16.527 1.00 97.75 97 ARG A C 1
ATOM 755 O O . ARG A 1 97 ? -15.702 3.541 16.436 1.00 97.75 97 ARG A O 1
ATOM 762 N N . LYS A 1 98 ? -13.860 2.541 17.253 1.00 97.44 98 LYS A N 1
ATOM 763 C CA . LYS A 1 98 ? -14.559 1.464 17.978 1.00 97.44 98 LYS A CA 1
ATOM 764 C C . LYS A 1 98 ? -15.528 1.988 19.037 1.00 97.44 98 LYS A C 1
ATOM 766 O O . LYS A 1 98 ? -16.625 1.460 19.180 1.00 97.44 98 LYS A O 1
ATOM 771 N N . ALA A 1 99 ? -15.141 3.023 19.784 1.00 96.56 99 ALA A N 1
ATOM 772 C CA . ALA A 1 99 ? -16.010 3.631 20.789 1.00 96.56 99 ALA A CA 1
ATOM 773 C C . ALA A 1 99 ? -17.239 4.303 20.156 1.00 96.56 99 ALA A C 1
ATOM 775 O O . ALA A 1 99 ? -18.339 4.194 20.698 1.00 96.56 99 ALA A O 1
ATOM 776 N N . THR A 1 100 ? -17.056 4.967 19.010 1.00 96.38 100 THR A N 1
ATOM 777 C CA . THR A 1 100 ? -18.150 5.554 18.229 1.00 96.38 100 THR A CA 1
ATOM 778 C C . THR A 1 100 ? -19.083 4.475 17.690 1.00 96.38 100 THR A C 1
ATOM 780 O O . THR A 1 100 ? -20.286 4.583 17.891 1.00 96.38 100 THR A O 1
ATOM 783 N N . GLU A 1 101 ? -18.550 3.417 17.076 1.00 96.31 101 GLU A N 1
ATOM 784 C CA . GLU A 1 101 ? -19.341 2.284 16.566 1.00 96.31 101 GLU A CA 1
ATOM 785 C C . GLU A 1 101 ? -20.187 1.653 17.680 1.00 96.31 101 GLU A C 1
ATOM 787 O O . GLU A 1 101 ? -21.406 1.575 17.563 1.00 96.31 101 GLU A O 1
ATOM 792 N N . ALA A 1 102 ? -19.581 1.353 18.831 1.00 95.19 102 ALA A N 1
ATOM 793 C CA . ALA A 1 102 ? -20.296 0.801 19.982 1.00 95.19 102 ALA A CA 1
ATOM 794 C C . ALA A 1 102 ? -21.324 1.768 20.601 1.00 95.19 102 ALA A C 1
ATOM 796 O O . ALA A 1 102 ? -22.228 1.350 21.327 1.00 95.19 102 ALA A O 1
ATOM 797 N N . LEU A 1 103 ? -21.166 3.082 20.420 1.00 93.44 103 LEU A N 1
ATOM 798 C CA . LEU A 1 103 ? -22.179 4.057 20.825 1.00 93.44 103 LEU A CA 1
ATOM 799 C C . LEU A 1 103 ? -23.353 4.051 19.844 1.00 93.44 103 LEU A C 1
ATOM 801 O O . LEU A 1 103 ? -24.493 4.009 20.294 1.00 93.44 103 LEU A O 1
ATOM 805 N N . VAL A 1 104 ? -23.073 4.068 18.541 1.00 93.12 104 VAL A N 1
ATOM 806 C CA . VAL A 1 104 ? -24.094 4.016 17.487 1.00 93.12 104 VAL A CA 1
ATOM 807 C C . VAL A 1 104 ? -24.939 2.754 17.628 1.00 93.12 104 VAL A C 1
ATOM 809 O O . VAL A 1 104 ? -26.152 2.873 17.748 1.00 93.12 104 VAL A O 1
ATOM 812 N N . GLU A 1 105 ? -24.319 1.580 17.772 1.00 93.06 105 GLU A N 1
ATOM 813 C CA . GLU A 1 105 ? -25.033 0.310 17.983 1.00 93.06 105 GLU A CA 1
ATOM 814 C C . GLU A 1 105 ? -25.965 0.362 19.205 1.00 93.06 105 GLU A C 1
ATOM 816 O O . GLU A 1 105 ? -27.095 -0.125 19.175 1.00 93.06 105 GLU A O 1
ATOM 821 N N . ARG A 1 106 ? -25.520 0.993 20.301 1.00 90.50 106 ARG A N 1
ATOM 822 C CA . ARG A 1 106 ? -26.359 1.175 21.495 1.00 90.50 106 ARG A CA 1
ATOM 823 C C . ARG A 1 106 ? -27.527 2.119 21.240 1.00 90.50 106 ARG A C 1
ATOM 825 O O . ARG A 1 106 ? -28.601 1.887 21.785 1.00 90.50 106 ARG A O 1
ATOM 832 N N . LEU A 1 107 ? -27.334 3.180 20.462 1.00 89.88 107 LEU A N 1
ATOM 833 C CA . LEU A 1 107 ? -28.410 4.107 20.116 1.00 89.88 107 LEU A CA 1
ATOM 834 C C . LEU A 1 107 ? -29.435 3.430 19.197 1.00 89.88 107 LEU A C 1
ATOM 836 O O . LEU A 1 107 ? -30.627 3.514 19.470 1.00 89.88 107 LEU A O 1
ATOM 840 N N . GLU A 1 108 ? -28.996 2.681 18.189 1.00 89.81 108 GLU A N 1
ATOM 841 C CA . GLU A 1 108 ? -29.886 1.935 17.285 1.00 89.81 108 GLU A CA 1
ATOM 842 C C . GLU A 1 108 ? -30.792 0.938 18.025 1.00 89.81 108 GLU A C 1
ATOM 844 O O . GLU A 1 108 ? -31.939 0.737 17.642 1.00 89.81 108 GLU A O 1
ATOM 849 N N . GLN A 1 109 ? -30.320 0.347 19.127 1.00 87.94 109 GLN A N 1
ATOM 850 C CA . GLN A 1 109 ? -31.136 -0.552 19.954 1.00 87.94 109 GLN A CA 1
ATOM 851 C C . GLN A 1 109 ? -32.240 0.157 20.752 1.00 87.94 109 GLN A C 1
ATOM 853 O O . GLN A 1 109 ? -33.217 -0.484 21.136 1.00 87.94 109 GLN A O 1
ATOM 858 N N . HIS A 1 110 ? -32.078 1.447 21.054 1.00 82.81 110 HIS A N 1
ATOM 859 C CA . HIS A 1 110 ? -32.982 2.185 21.945 1.00 82.81 110 HIS A CA 1
ATOM 860 C C . HIS A 1 110 ? -33.869 3.196 21.214 1.00 82.81 110 HIS A C 1
ATOM 862 O O . HIS A 1 110 ? -34.855 3.656 21.790 1.00 82.81 110 HIS A O 1
ATOM 868 N N . TYR A 1 111 ? -33.540 3.545 19.971 1.00 78.81 111 TYR A N 1
ATOM 869 C CA . TYR A 1 111 ? -34.249 4.554 19.194 1.00 78.81 111 TYR A CA 1
ATOM 870 C C . TYR A 1 111 ? -34.794 3.955 17.896 1.00 78.81 111 TYR A C 1
ATOM 872 O O . TYR A 1 111 ? -34.068 3.314 17.141 1.00 78.81 111 TYR A O 1
ATOM 880 N N . VAL A 1 112 ? -36.077 4.202 17.619 1.00 75.44 112 VAL A N 1
ATOM 881 C CA . VAL A 1 112 ? -36.684 3.908 16.315 1.00 75.44 112 VAL A CA 1
ATOM 882 C C . VAL A 1 112 ? -36.346 5.066 15.381 1.00 75.44 112 VAL A C 1
ATOM 884 O O . VAL A 1 112 ? -36.725 6.206 15.644 1.00 75.44 112 VAL A O 1
ATOM 887 N N . ILE A 1 113 ? -35.591 4.781 14.322 1.00 76.94 113 ILE A N 1
ATOM 888 C CA . ILE A 1 113 ? -35.253 5.758 13.285 1.00 76.94 113 ILE A CA 1
ATOM 889 C C . ILE A 1 113 ? -36.371 5.718 12.240 1.00 76.94 113 ILE A C 1
ATOM 891 O O . ILE A 1 113 ? -36.467 4.762 11.473 1.00 76.94 113 ILE A O 1
ATOM 895 N N . GLU A 1 114 ? -37.217 6.745 12.217 1.00 79.12 114 GLU A N 1
ATOM 896 C CA . GLU A 1 114 ? -38.191 6.957 11.144 1.00 79.12 114 GLU A CA 1
ATOM 897 C C . GLU A 1 114 ? -37.543 7.838 10.065 1.00 79.12 114 GLU A C 1
ATOM 899 O O . GLU A 1 114 ? -37.116 8.960 10.341 1.00 79.12 114 GLU A O 1
ATOM 904 N N . LEU A 1 115 ? -37.409 7.312 8.843 1.00 74.44 115 LEU A N 1
ATOM 905 C CA . LEU A 1 115 ? -37.097 8.130 7.671 1.00 74.44 115 LEU A CA 1
ATOM 906 C C . LEU A 1 115 ? -38.414 8.602 7.060 1.00 74.44 115 LEU A C 1
ATOM 908 O O . LEU A 1 115 ? -39.176 7.781 6.549 1.00 74.44 115 LEU A O 1
ATOM 912 N N . ASP A 1 116 ? -38.646 9.912 7.069 1.00 75.50 116 ASP A N 1
ATOM 913 C CA . ASP A 1 116 ? -39.697 10.504 6.249 1.00 75.50 116 ASP A CA 1
ATOM 914 C C . ASP A 1 116 ? -39.335 10.328 4.770 1.00 75.50 116 ASP A C 1
ATOM 916 O O . ASP A 1 116 ? -38.246 10.703 4.323 1.00 75.50 116 ASP A O 1
ATOM 920 N N . ASP A 1 117 ? -40.251 9.727 4.014 1.00 72.81 117 ASP A N 1
ATOM 921 C CA . ASP A 1 117 ? -40.133 9.567 2.570 1.00 72.81 117 ASP A CA 1
ATOM 922 C C . ASP A 1 117 ? -40.190 10.962 1.910 1.00 72.81 117 ASP A C 1
ATOM 924 O O . ASP A 1 117 ? -41.214 11.642 2.030 1.00 72.81 117 ASP A O 1
ATOM 928 N N . PRO A 1 118 ? -39.137 11.424 1.205 1.00 68.69 118 PRO A N 1
ATOM 929 C CA . PRO A 1 118 ? -39.115 12.745 0.571 1.00 68.69 118 PRO A CA 1
ATOM 930 C C . PRO A 1 118 ? -40.048 12.863 -0.653 1.00 68.69 118 PRO A C 1
ATOM 932 O O . PRO A 1 118 ? -39.907 13.804 -1.434 1.00 68.69 118 PRO A O 1
ATOM 935 N N . THR A 1 119 ? -40.982 11.927 -0.841 1.00 56.78 119 THR A N 1
ATOM 936 C CA . THR A 1 119 ? -41.885 11.855 -1.998 1.00 56.78 119 THR A CA 1
ATOM 937 C C . THR A 1 119 ? -43.353 12.209 -1.693 1.00 56.78 119 THR A C 1
ATOM 939 O O . THR A 1 119 ? -44.228 11.847 -2.481 1.00 56.78 119 THR A O 1
ATOM 942 N N . GLN A 1 120 ? -43.648 12.922 -0.595 1.00 46.34 120 GLN A N 1
ATOM 943 C CA . GLN A 1 120 ? -44.972 13.545 -0.383 1.00 46.34 120 GLN A CA 1
ATOM 944 C C . GLN A 1 120 ? -45.090 14.937 -1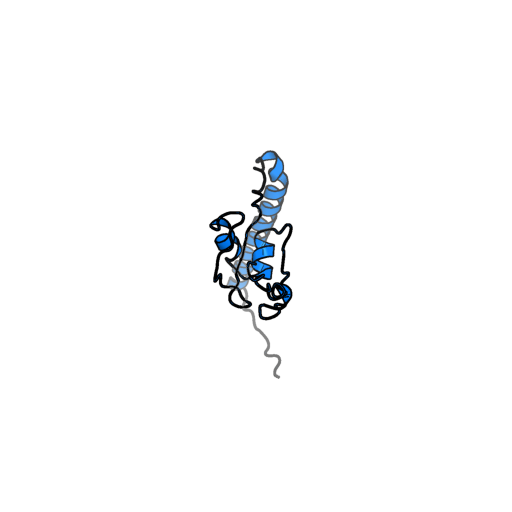.009 1.00 46.34 120 GLN A C 1
ATOM 946 O O . GLN A 1 120 ? -44.142 15.742 -0.869 1.00 46.34 120 GLN A O 1
#

Foldseek 3Di:
DDDDDPDDPDPPVCPPDDDDPADPDDDDDDLVRCCVRFNPPVSVVVVPDDAPDWDDQDHGPRGGDTDHHNDDDDDPDDDCVNCVVVVVVVVVVVVVVVVVVVVVVVCVVVDDDDDDDPPD

Radius of gyration: 26.65 Å; chains: 1; bounding box: 78×26×74 Å